Protein AF-A0A7S1CVL2-F1 (afdb_monomer)

pLDDT: mean 72.68, std 18.02, range [39.44, 95.69]

Mean predicted aligned error: 18.72 Å

Secondary structure (DSSP, 8-state):
-HHHHHHHHHHHHHHHTTS-----------------------------------PPPP--SS-BTTTB--HHHHHHHHHHH-GGGHHHHHHHHHHHHHHHHHHHHHHHTTSTT-TTSSEEEEE-TTSPEEEHHHH-

Foldseek 3Di:
DVVVVVVVVVVVVVVVVVPPDDDDDDDDDDDDDPDDDPDPPPPPPPPPPPVPPPQDQDDDPDADPPPGADPLRRQVRSCVRPVVCVVVSVVVVVVVVVVVVLVVLVVCCPPPPRPQADFPQDADPVRDGHGSSNVD

Structure (mmCIF, N/CA/C/O backbone):
data_AF-A0A7S1CVL2-F1
#
_entry.id   AF-A0A7S1CVL2-F1
#
loop_
_atom_site.group_PDB
_atom_site.id
_atom_site.type_symbol
_atom_site.label_atom_id
_atom_site.label_alt_id
_atom_site.label_comp_id
_atom_site.label_asym_id
_atom_site.label_entity_id
_atom_site.label_seq_id
_atom_site.pdbx_PDB_ins_code
_atom_site.Cartn_x
_atom_site.Cartn_y
_atom_site.Cartn_z
_atom_site.occupancy
_atom_site.B_iso_or_equiv
_atom_site.auth_seq_id
_atom_site.auth_comp_id
_atom_site.auth_asym_id
_atom_site.auth_atom_id
_atom_site.pdbx_PDB_model_num
ATOM 1 N N . GLN A 1 1 ? 53.185 3.744 -42.649 1.00 50.88 1 GLN A N 1
ATOM 2 C CA . GLN A 1 1 ? 54.234 4.137 -41.679 1.00 50.88 1 GLN A CA 1
ATOM 3 C C . GLN A 1 1 ? 53.637 4.689 -40.379 1.00 50.88 1 GLN A C 1
ATOM 5 O O . GLN A 1 1 ? 54.218 4.457 -39.331 1.00 50.88 1 GLN A O 1
ATOM 10 N N . GLU A 1 2 ? 52.435 5.277 -40.408 1.00 51.94 2 GLU A N 1
ATOM 11 C CA . GLU A 1 2 ? 51.749 5.855 -39.232 1.00 51.94 2 GLU A CA 1
ATOM 12 C C . GLU A 1 2 ? 51.263 4.847 -38.167 1.00 51.94 2 GLU A C 1
ATOM 14 O O . GLU A 1 2 ? 51.112 5.198 -37.002 1.00 51.94 2 GLU A O 1
ATOM 19 N N . SER A 1 3 ? 51.067 3.567 -38.511 1.00 52.69 3 SER A N 1
ATOM 20 C CA . SER A 1 3 ? 50.587 2.567 -37.539 1.00 52.69 3 SER A CA 1
ATOM 21 C C . SER A 1 3 ? 51.643 2.123 -36.515 1.00 52.69 3 SER A C 1
ATOM 23 O O . SER A 1 3 ? 51.266 1.628 -35.456 1.00 52.69 3 SER A O 1
ATOM 25 N N . LYS A 1 4 ? 52.947 2.272 -36.803 1.00 53.38 4 LYS A N 1
ATOM 26 C CA . LYS A 1 4 ? 54.020 1.902 -35.857 1.00 53.38 4 LYS A CA 1
ATOM 27 C C . LYS A 1 4 ? 54.280 3.006 -34.828 1.00 53.38 4 LYS A C 1
ATOM 29 O O . LYS A 1 4 ? 54.548 2.701 -33.674 1.00 53.38 4 LYS A O 1
ATOM 34 N N . GLU A 1 5 ? 54.116 4.269 -35.220 1.00 56.47 5 GLU A N 1
ATOM 35 C CA . GLU A 1 5 ? 54.317 5.428 -34.341 1.00 56.47 5 GLU A CA 1
ATOM 36 C C . GLU A 1 5 ? 53.235 5.524 -33.252 1.00 56.47 5 GLU A C 1
ATOM 38 O O . GLU A 1 5 ? 53.532 5.781 -32.086 1.00 56.47 5 GLU A O 1
ATOM 43 N N . GLN A 1 6 ? 51.982 5.194 -33.593 1.00 53.91 6 GLN A N 1
ATOM 44 C CA . GLN A 1 6 ? 50.893 5.104 -32.611 1.00 53.91 6 GLN A CA 1
ATOM 45 C C . GLN A 1 6 ? 51.062 3.951 -31.614 1.00 53.91 6 GLN A C 1
ATOM 47 O O . GLN A 1 6 ? 50.609 4.053 -30.472 1.00 53.91 6 GLN A O 1
ATOM 52 N N . GLN A 1 7 ? 51.698 2.851 -32.022 1.00 54.28 7 GLN A N 1
ATOM 53 C CA . GLN A 1 7 ? 51.943 1.712 -31.137 1.00 54.28 7 GLN A CA 1
ATOM 54 C C . GLN A 1 7 ? 53.081 2.013 -30.152 1.00 54.28 7 GLN A C 1
ATOM 56 O O . GLN A 1 7 ? 52.979 1.664 -28.975 1.00 54.28 7 GLN A O 1
ATOM 61 N N . ASP A 1 8 ? 54.103 2.746 -30.601 1.00 56.97 8 ASP A N 1
ATOM 62 C CA . ASP A 1 8 ? 55.230 3.172 -29.767 1.00 56.97 8 ASP A CA 1
ATOM 63 C C . ASP A 1 8 ? 54.816 4.247 -28.744 1.00 56.97 8 ASP A C 1
ATOM 65 O O . ASP A 1 8 ? 55.226 4.203 -27.582 1.00 56.97 8 ASP A O 1
ATOM 69 N N . LEU A 1 9 ? 53.900 5.150 -29.123 1.00 56.75 9 LEU A N 1
ATOM 70 C CA . LEU A 1 9 ? 53.324 6.138 -28.205 1.00 56.75 9 LEU A CA 1
ATOM 71 C C . LEU A 1 9 ? 52.455 5.480 -27.119 1.00 56.75 9 LEU A C 1
ATOM 73 O O . LEU A 1 9 ? 52.564 5.836 -25.946 1.00 56.75 9 LEU A O 1
ATOM 77 N N . LYS A 1 10 ? 51.648 4.469 -27.471 1.00 52.53 10 LYS A N 1
ATOM 78 C CA . LYS A 1 10 ? 50.856 3.698 -26.491 1.00 52.53 10 LYS A CA 1
ATOM 79 C C . LYS A 1 10 ? 51.742 2.890 -25.537 1.00 52.53 10 LYS A C 1
ATOM 81 O O . LYS A 1 10 ? 51.452 2.835 -24.344 1.00 52.53 10 LYS A O 1
ATOM 86 N N . MET A 1 11 ? 52.840 2.318 -26.036 1.00 55.22 11 MET A N 1
ATOM 87 C CA . MET A 1 11 ? 53.798 1.557 -25.224 1.00 55.22 11 MET A CA 1
ATOM 88 C C . MET A 1 11 ? 54.596 2.456 -24.266 1.00 55.22 11 MET A C 1
ATOM 90 O O . MET A 1 11 ? 54.840 2.075 -23.122 1.00 55.22 11 MET A O 1
ATOM 94 N N . ARG A 1 12 ? 54.935 3.681 -24.688 1.00 54.94 12 ARG A N 1
ATOM 95 C CA . ARG A 1 12 ? 55.610 4.680 -23.842 1.00 54.94 12 ARG A 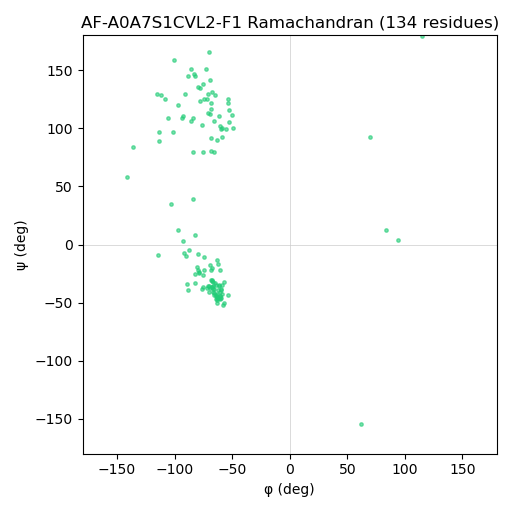CA 1
ATOM 96 C C . ARG A 1 12 ? 54.696 5.277 -22.771 1.00 54.94 12 ARG A C 1
ATOM 98 O O . ARG A 1 12 ? 55.142 5.459 -21.644 1.00 54.94 12 ARG A O 1
ATOM 105 N N . VAL A 1 13 ? 53.418 5.514 -23.079 1.00 56.31 13 VAL A N 1
ATOM 106 C CA . VAL A 1 13 ? 52.431 5.985 -22.086 1.00 56.31 13 VAL A CA 1
ATOM 107 C C . VAL A 1 13 ? 52.140 4.907 -21.033 1.00 56.31 13 VAL A C 1
ATOM 109 O O . VAL A 1 13 ? 52.035 5.229 -19.852 1.00 56.31 13 VAL A O 1
ATOM 112 N N . ALA A 1 14 ? 52.100 3.627 -21.420 1.00 53.12 14 ALA A N 1
ATOM 113 C CA . ALA A 1 14 ? 51.919 2.518 -20.478 1.00 53.12 14 ALA A CA 1
ATOM 114 C C . ALA A 1 14 ? 53.114 2.334 -19.519 1.00 53.12 14 ALA A C 1
ATOM 116 O O . ALA A 1 14 ? 52.923 1.970 -18.361 1.00 53.12 14 ALA A O 1
ATOM 117 N N . LEU A 1 15 ? 54.338 2.630 -19.972 1.00 48.56 15 LEU A N 1
ATOM 118 C CA . LEU A 1 15 ? 55.553 2.511 -19.156 1.00 48.56 15 LEU A CA 1
ATOM 119 C C . LEU A 1 15 ? 55.717 3.639 -18.125 1.00 48.56 15 LEU A C 1
ATOM 121 O O . LEU A 1 15 ? 56.328 3.422 -17.081 1.00 48.56 15 LEU A O 1
ATOM 125 N N . VAL A 1 16 ? 55.147 4.822 -18.372 1.00 48.75 16 VAL A N 1
ATOM 126 C CA . VAL A 1 16 ? 55.249 5.971 -17.450 1.00 48.75 16 VAL A CA 1
ATOM 127 C C . VAL A 1 16 ? 54.282 5.855 -16.260 1.00 48.75 16 VAL A C 1
ATOM 129 O O . VAL A 1 16 ? 54.577 6.372 -15.186 1.00 48.75 16 VAL A O 1
ATOM 132 N N . PHE A 1 17 ? 53.181 5.106 -16.381 1.00 42.34 17 PHE A N 1
ATOM 133 C CA . PHE A 1 17 ? 52.203 4.950 -15.290 1.00 42.34 17 PHE A CA 1
ATOM 134 C C . PHE A 1 17 ? 52.594 3.940 -14.194 1.00 42.34 17 PHE A C 1
ATOM 136 O O . PHE A 1 17 ? 51.930 3.887 -13.162 1.00 42.34 17 PHE A O 1
ATOM 143 N N . ILE A 1 18 ? 53.671 3.165 -14.365 1.00 50.66 18 ILE A N 1
ATOM 144 C CA . ILE A 1 18 ? 54.082 2.125 -13.397 1.00 50.66 18 ILE A CA 1
ATOM 145 C C . ILE A 1 18 ? 55.090 2.649 -12.349 1.00 50.66 18 ILE A C 1
ATOM 147 O O . ILE A 1 18 ? 55.367 1.980 -11.357 1.00 50.66 18 ILE A O 1
ATOM 151 N N . ALA A 1 19 ? 55.605 3.874 -12.487 1.00 46.16 19 ALA A N 1
ATOM 152 C CA . ALA A 1 19 ? 56.722 4.361 -11.671 1.00 46.16 19 ALA A CA 1
ATOM 153 C C . ALA A 1 19 ? 56.344 5.328 -10.528 1.00 46.16 19 ALA A C 1
ATOM 155 O O . ALA A 1 19 ? 57.130 6.216 -10.208 1.00 46.16 19 ALA A O 1
ATOM 156 N N . LEU A 1 20 ? 55.184 5.165 -9.877 1.00 47.78 20 LEU A N 1
ATOM 157 C CA . LEU A 1 20 ? 54.872 5.917 -8.650 1.00 47.78 20 LEU A CA 1
ATOM 158 C C . LEU A 1 20 ? 54.135 5.073 -7.593 1.00 47.78 20 LEU A C 1
ATOM 160 O O . LEU A 1 20 ? 53.051 5.418 -7.135 1.00 47.78 20 LEU A O 1
ATOM 164 N N . VAL A 1 21 ? 54.750 3.965 -7.173 1.00 49.59 21 VAL A N 1
ATOM 165 C CA . VAL A 1 21 ? 54.404 3.286 -5.912 1.00 49.59 21 VAL A CA 1
ATOM 166 C C . VAL A 1 21 ? 55.600 3.424 -4.975 1.00 49.59 21 VAL A C 1
ATOM 168 O O . VAL A 1 21 ? 56.537 2.630 -4.994 1.00 49.59 21 VAL A O 1
ATOM 171 N N . GLY A 1 22 ? 55.599 4.516 -4.214 1.00 39.44 22 GLY A N 1
ATOM 172 C CA . GLY A 1 22 ? 56.566 4.767 -3.156 1.00 39.44 22 GLY A CA 1
ATOM 173 C C . GLY A 1 22 ? 56.231 3.974 -1.893 1.00 39.44 22 GLY A C 1
ATOM 174 O O . GLY A 1 22 ? 55.095 3.983 -1.431 1.00 39.44 22 GLY A O 1
ATOM 175 N N . SER A 1 23 ? 57.273 3.365 -1.328 1.00 47.75 23 SER A N 1
ATOM 176 C CA . SER A 1 23 ? 57.433 2.987 0.082 1.00 47.75 23 SER A CA 1
ATOM 177 C C . SER A 1 23 ? 56.560 1.852 0.630 1.00 47.75 23 SER A C 1
ATOM 179 O O . SER A 1 23 ? 55.499 2.046 1.215 1.00 47.75 23 SER A O 1
ATOM 181 N N . THR A 1 24 ? 57.121 0.646 0.566 1.00 47.38 24 THR A N 1
ATOM 182 C CA . THR A 1 24 ? 56.770 -0.496 1.412 1.00 47.38 24 THR A CA 1
ATOM 183 C C . THR A 1 24 ? 57.206 -0.248 2.862 1.00 47.38 24 THR A C 1
ATOM 185 O O . THR A 1 24 ? 58.401 -0.267 3.162 1.00 47.38 24 THR A O 1
ATOM 188 N N . SER A 1 25 ? 56.264 -0.087 3.787 1.00 52.31 25 SER A N 1
ATOM 189 C CA . SER A 1 25 ? 56.489 -0.376 5.207 1.00 52.31 25 SER A CA 1
ATOM 190 C C . SER A 1 25 ? 56.030 -1.809 5.480 1.00 52.31 25 SER A C 1
ATOM 192 O O . SER A 1 25 ? 54.847 -2.133 5.436 1.00 52.31 25 SER A O 1
ATOM 194 N N . ALA A 1 26 ? 56.997 -2.693 5.721 1.00 47.28 26 ALA A N 1
ATOM 195 C CA . ALA A 1 26 ? 56.751 -4.059 6.152 1.00 47.28 26 ALA A CA 1
ATOM 196 C C . ALA A 1 26 ? 56.130 -4.043 7.558 1.00 47.28 26 ALA A C 1
ATOM 198 O O . ALA A 1 26 ? 56.814 -3.771 8.544 1.00 47.28 26 ALA A O 1
ATOM 199 N N . PHE A 1 27 ? 54.832 -4.328 7.657 1.00 39.44 27 PHE A N 1
ATOM 200 C CA . PHE A 1 27 ? 54.187 -4.606 8.936 1.00 39.44 27 PHE A CA 1
ATOM 201 C C . PHE A 1 27 ? 54.413 -6.085 9.266 1.00 39.44 27 PHE A C 1
ATOM 203 O O . PHE A 1 27 ? 53.891 -6.983 8.609 1.00 39.44 27 PHE A O 1
ATOM 210 N N . THR A 1 28 ? 55.256 -6.339 10.260 1.00 45.44 28 THR A N 1
ATOM 211 C CA . THR A 1 28 ? 55.469 -7.666 10.840 1.00 45.44 28 THR A CA 1
ATOM 212 C C . THR A 1 28 ? 54.205 -8.094 11.593 1.00 45.44 28 THR A C 1
ATOM 214 O O . THR A 1 28 ? 53.784 -7.448 12.553 1.00 45.44 28 THR A O 1
ATOM 217 N N . VAL A 1 29 ? 53.568 -9.176 11.138 1.00 46.66 29 VAL A N 1
ATOM 218 C CA . VAL A 1 29 ? 52.509 -9.869 11.881 1.00 46.66 29 VAL A CA 1
ATOM 219 C C . VAL A 1 29 ? 53.181 -10.684 12.985 1.00 46.66 29 VAL A C 1
ATOM 221 O O . VAL A 1 29 ? 53.769 -11.739 12.751 1.00 46.66 29 VAL A O 1
ATOM 224 N N . SER A 1 30 ? 53.113 -10.168 14.210 1.00 47.12 30 SER A N 1
ATOM 225 C CA . SER A 1 30 ? 53.359 -10.970 15.404 1.00 47.12 30 SER A CA 1
ATOM 226 C C . SER A 1 30 ? 52.173 -11.913 15.594 1.00 47.12 30 SER A C 1
ATOM 228 O O . SER A 1 30 ? 51.020 -11.489 15.606 1.00 47.12 30 SER A O 1
ATOM 230 N N . LYS A 1 31 ? 52.461 -13.208 15.690 1.00 49.62 31 LYS A N 1
ATOM 231 C CA . LYS A 1 31 ? 51.496 -14.294 15.868 1.00 49.62 31 LYS A CA 1
ATOM 232 C C . LYS A 1 31 ? 50.922 -14.216 17.291 1.00 49.62 31 LYS A C 1
ATOM 234 O O . LYS A 1 31 ? 51.683 -14.472 18.225 1.00 49.62 31 LYS A O 1
ATOM 239 N N . PRO A 1 32 ? 49.630 -13.908 17.519 1.00 44.62 32 PRO A N 1
ATOM 240 C CA . PRO A 1 32 ? 49.071 -14.096 18.845 1.00 44.62 32 PRO A CA 1
ATOM 241 C C . PRO A 1 32 ? 48.863 -15.597 19.057 1.00 44.62 32 PRO A C 1
ATOM 243 O O . PRO A 1 32 ? 48.231 -16.283 18.250 1.00 44.62 32 PRO A O 1
ATOM 246 N N . ALA A 1 33 ? 49.429 -16.123 20.140 1.00 48.97 33 ALA A N 1
ATOM 247 C CA . ALA A 1 33 ? 49.071 -17.435 20.647 1.00 48.97 33 ALA A CA 1
ATOM 248 C C . ALA A 1 33 ? 47.580 -17.404 21.017 1.00 48.97 33 ALA A C 1
ATOM 250 O O . ALA A 1 33 ? 47.174 -16.714 21.949 1.00 48.97 33 ALA A O 1
ATOM 251 N N . PHE A 1 34 ? 46.761 -18.119 20.247 1.00 47.50 34 PHE A N 1
ATOM 252 C CA . PHE A 1 34 ? 45.356 -18.355 20.551 1.00 47.50 34 PHE A CA 1
ATOM 253 C C . PHE A 1 34 ? 45.280 -19.260 21.785 1.00 47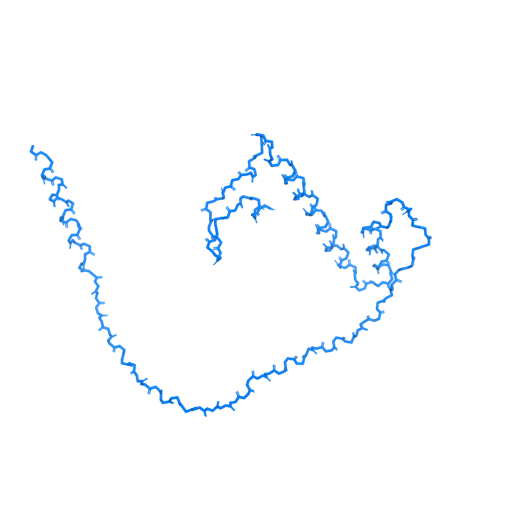.50 34 PHE A C 1
ATOM 255 O O . PHE A 1 34 ? 45.348 -20.485 21.692 1.00 47.50 34 PHE A O 1
ATOM 262 N N . GLN A 1 35 ? 45.207 -18.639 22.958 1.00 49.75 35 GLN A N 1
ATOM 263 C CA . GLN A 1 35 ? 44.882 -19.312 24.202 1.00 49.75 35 GLN A CA 1
ATOM 264 C C . GLN A 1 35 ? 43.357 -19.336 24.299 1.00 49.75 35 GLN A C 1
ATOM 266 O O . GLN A 1 35 ? 42.718 -18.303 24.488 1.00 49.75 35 GLN A O 1
ATOM 271 N N . GLY A 1 36 ? 42.775 -20.516 24.075 1.00 51.38 36 GLY A N 1
ATOM 272 C CA . GLY A 1 36 ? 41.336 -20.733 24.146 1.00 51.38 36 GLY A CA 1
ATOM 273 C C . GLY A 1 36 ? 40.803 -20.374 25.529 1.00 51.38 36 GLY A C 1
ATOM 274 O O . GLY A 1 36 ? 40.917 -21.159 26.465 1.00 51.38 36 GLY A O 1
ATOM 275 N N . SER A 1 37 ? 40.213 -19.187 25.643 1.00 47.69 37 SER A N 1
ATOM 276 C CA . SER A 1 37 ? 39.344 -18.808 26.749 1.00 47.69 37 SER A CA 1
ATOM 277 C C . SER A 1 37 ? 37.913 -18.921 26.246 1.00 47.69 37 SER A C 1
ATOM 279 O O . SER A 1 37 ? 37.398 -18.035 25.561 1.00 47.69 37 SER A O 1
ATOM 281 N N . SER A 1 38 ? 37.286 -20.059 26.535 1.00 57.03 38 SER A N 1
ATOM 282 C CA . SER A 1 38 ? 35.853 -20.275 26.371 1.00 57.03 38 SER A CA 1
ATOM 283 C C . SER A 1 38 ? 35.104 -19.365 27.345 1.00 57.03 38 SER A C 1
ATOM 285 O O . SER A 1 38 ? 34.687 -19.785 28.422 1.00 57.03 38 SER A O 1
ATOM 287 N N . SER A 1 39 ? 34.972 -18.094 26.984 1.00 54.78 39 SER A N 1
ATOM 288 C CA . SER A 1 39 ? 34.024 -17.185 27.610 1.00 54.78 39 SER A CA 1
ATOM 289 C C . SER A 1 39 ? 32.753 -17.240 26.775 1.00 54.78 39 SER A C 1
ATOM 291 O O . SER A 1 39 ? 32.719 -16.866 25.605 1.00 54.78 39 SER A O 1
ATOM 293 N N . SER A 1 40 ? 31.716 -17.817 27.368 1.00 55.12 40 SER A N 1
AT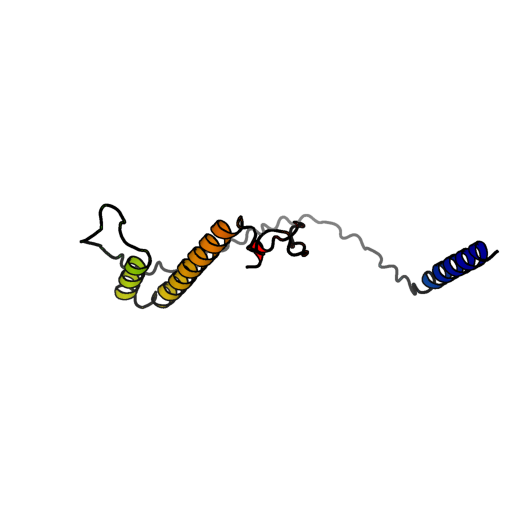OM 294 C CA . SER A 1 40 ? 30.362 -17.860 26.838 1.00 55.12 40 SER A CA 1
ATOM 295 C C . SER A 1 40 ? 29.845 -16.433 26.626 1.00 55.12 40 SER A C 1
ATOM 297 O O . SER A 1 40 ? 29.278 -15.831 27.533 1.00 55.12 40 SER A O 1
ATOM 299 N N . LEU A 1 41 ? 30.032 -15.890 25.423 1.00 47.38 41 LEU A N 1
ATOM 300 C CA . LEU A 1 41 ? 29.445 -14.623 24.977 1.00 47.38 41 LEU A CA 1
ATOM 301 C C . LEU A 1 41 ? 28.013 -14.820 24.452 1.00 47.38 41 LEU A C 1
ATOM 303 O O . LEU A 1 41 ? 27.608 -14.194 23.478 1.00 47.38 41 LEU A O 1
ATOM 307 N N . PHE A 1 42 ? 27.222 -15.675 25.101 1.00 55.50 42 PHE A N 1
ATOM 308 C CA . PHE A 1 42 ? 25.772 -15.558 24.999 1.00 55.50 42 PHE A CA 1
ATOM 309 C C . PHE A 1 42 ? 25.349 -14.525 26.035 1.00 55.50 42 PHE A C 1
ATOM 311 O O . PHE A 1 42 ? 24.933 -14.852 27.143 1.00 55.50 42 PHE A O 1
ATOM 318 N N . ALA A 1 43 ? 25.528 -13.253 25.676 1.00 44.12 43 ALA A N 1
ATOM 319 C CA . ALA A 1 43 ? 24.779 -12.184 26.300 1.00 44.12 43 ALA A CA 1
ATOM 320 C C . ALA A 1 43 ? 23.307 -12.477 26.006 1.00 44.12 43 ALA A C 1
ATOM 322 O O . ALA A 1 43 ? 22.837 -12.289 24.883 1.00 44.12 43 ALA A O 1
ATOM 323 N N . THR A 1 44 ? 22.600 -13.006 27.001 1.00 54.19 44 THR A N 1
ATOM 324 C CA . THR A 1 44 ? 21.146 -12.979 27.032 1.00 54.19 44 THR A CA 1
ATOM 325 C C . THR A 1 44 ? 20.764 -11.512 26.896 1.00 54.19 44 THR A C 1
ATOM 327 O O . THR A 1 44 ? 20.864 -10.745 27.852 1.00 54.19 44 THR A O 1
ATOM 330 N N . LEU A 1 45 ? 20.395 -11.090 25.686 1.00 49.88 45 LEU A N 1
ATOM 331 C CA . LEU A 1 45 ? 19.555 -9.919 25.520 1.00 49.88 45 LEU A CA 1
ATOM 332 C C . LEU A 1 45 ? 18.250 -10.301 26.209 1.00 49.88 45 LEU A C 1
ATOM 334 O O . LEU A 1 45 ? 17.384 -10.942 25.616 1.00 49.88 45 LEU A O 1
ATOM 338 N N . GLU A 1 46 ? 18.175 -9.997 27.504 1.00 54.28 46 GLU A N 1
ATOM 339 C CA . GLU A 1 46 ? 16.923 -9.819 28.216 1.00 54.28 46 GLU A CA 1
ATOM 340 C C . GLU A 1 46 ? 16.122 -8.868 27.330 1.00 54.28 46 GLU A C 1
ATOM 342 O O . GLU A 1 46 ? 16.414 -7.671 27.247 1.00 54.28 46 GLU A O 1
ATOM 347 N N . ALA A 1 47 ? 15.194 -9.429 26.553 1.00 57.69 47 ALA A N 1
ATOM 348 C CA . ALA A 1 47 ? 14.247 -8.623 25.817 1.00 57.69 47 ALA A CA 1
ATOM 349 C C . ALA A 1 47 ? 13.610 -7.710 26.866 1.00 57.69 47 ALA A C 1
ATOM 351 O O . ALA A 1 47 ? 13.142 -8.238 27.881 1.00 57.69 47 ALA A O 1
ATOM 352 N N . PRO A 1 48 ? 13.620 -6.374 26.692 1.00 52.22 48 PRO A N 1
ATOM 353 C CA . PRO A 1 48 ? 12.906 -5.515 27.613 1.00 52.22 48 PRO A CA 1
ATOM 354 C C . PRO A 1 48 ? 11.487 -6.063 27.660 1.00 52.22 48 PRO A C 1
ATOM 356 O O . PRO A 1 48 ? 10.807 -6.127 26.631 1.00 52.22 48 PRO A O 1
ATOM 359 N N . SER A 1 49 ? 11.074 -6.545 28.834 1.00 54.38 49 SER A N 1
ATOM 360 C CA . SER A 1 49 ? 9.693 -6.919 29.077 1.00 54.38 49 SER A CA 1
ATOM 361 C C . SER A 1 49 ? 8.914 -5.614 29.057 1.00 54.38 49 SER A C 1
ATOM 363 O O . SER A 1 49 ? 8.654 -4.981 30.076 1.00 54.38 49 SER A O 1
ATOM 365 N N . MET A 1 50 ? 8.619 -5.156 27.840 1.00 55.44 50 MET A N 1
ATOM 366 C CA . MET A 1 50 ? 7.658 -4.111 27.572 1.00 55.44 50 MET A CA 1
ATOM 367 C C . MET A 1 50 ? 6.410 -4.588 28.290 1.00 55.44 50 MET A C 1
ATOM 369 O O . MET A 1 50 ? 5.802 -5.583 27.881 1.00 55.44 50 MET A O 1
ATOM 373 N N . SER A 1 51 ? 6.104 -3.964 29.428 1.00 58.66 51 SER A N 1
ATOM 374 C CA . SER A 1 51 ? 4.880 -4.231 30.160 1.00 58.66 51 SER A CA 1
ATOM 375 C C . SER A 1 51 ? 3.777 -4.122 29.123 1.00 58.66 51 SER A C 1
ATOM 377 O O . SER A 1 51 ? 3.611 -3.077 28.496 1.00 58.66 51 SER A O 1
ATOM 379 N N . ARG A 1 52 ? 3.146 -5.258 28.803 1.00 63.88 52 ARG A N 1
ATOM 380 C CA . ARG A 1 52 ? 2.220 -5.351 27.678 1.00 63.88 52 ARG A CA 1
ATOM 381 C C . ARG A 1 52 ? 1.107 -4.356 27.954 1.00 63.88 52 ARG A C 1
ATOM 383 O O . ARG A 1 52 ? 0.226 -4.640 28.766 1.00 63.88 52 ARG A O 1
ATOM 390 N N . ALA A 1 53 ? 1.190 -3.186 27.321 1.00 65.56 53 ALA A N 1
ATOM 391 C CA . ALA A 1 53 ? 0.172 -2.165 27.423 1.00 65.56 53 ALA A CA 1
ATOM 392 C C . ALA A 1 53 ? -1.133 -2.855 27.045 1.00 65.56 53 ALA A C 1
ATOM 394 O O . ALA A 1 53 ? -1.224 -3.516 26.005 1.00 65.56 53 ALA A O 1
ATOM 395 N N . LYS A 1 54 ? -2.098 -2.834 27.965 1.00 71.00 54 LYS A N 1
ATOM 396 C CA . LYS A 1 54 ? -3.361 -3.538 27.790 1.00 71.00 54 LYS A CA 1
ATOM 397 C C . LYS A 1 54 ? -4.201 -2.739 26.803 1.00 71.00 54 LYS A C 1
ATOM 399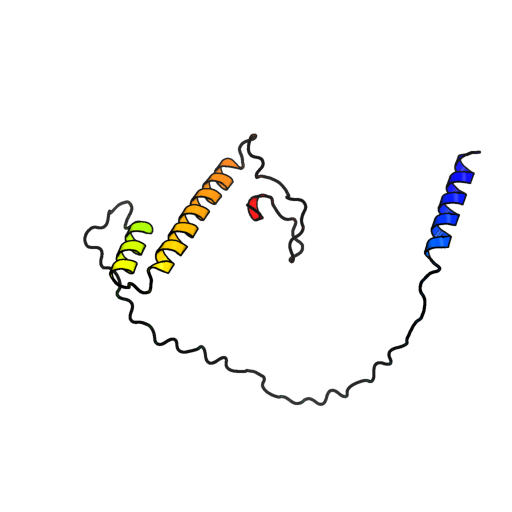 O O . LYS A 1 54 ? -5.067 -1.971 27.205 1.00 71.00 54 LYS A O 1
ATOM 404 N N . THR A 1 55 ? -3.892 -2.896 25.523 1.00 75.31 55 THR A N 1
ATOM 405 C CA . THR A 1 55 ? -4.622 -2.260 24.437 1.00 75.31 55 THR A CA 1
ATOM 406 C C . THR A 1 55 ? -6.016 -2.863 24.359 1.00 75.31 55 THR A C 1
ATOM 408 O O . THR A 1 55 ? -6.212 -4.082 24.426 1.00 75.31 55 THR A O 1
ATOM 411 N N . LYS A 1 56 ? -7.013 -1.989 24.285 1.00 82.94 56 LYS A N 1
ATOM 412 C CA . LYS A 1 56 ? -8.413 -2.372 24.131 1.00 82.94 56 LYS A CA 1
ATOM 413 C C . LYS A 1 56 ? -8.643 -2.733 22.669 1.00 82.94 56 LYS A C 1
ATOM 415 O O . LYS A 1 56 ? -8.371 -1.921 21.786 1.00 82.94 56 LYS A O 1
ATOM 420 N N . ALA A 1 57 ? -9.118 -3.948 22.422 1.00 82.88 57 ALA A N 1
ATOM 421 C CA . ALA A 1 57 ? -9.477 -4.383 21.081 1.00 82.88 57 ALA A CA 1
ATOM 422 C C . ALA A 1 57 ? -10.863 -3.828 20.701 1.00 82.88 57 ALA A C 1
ATOM 424 O O . ALA A 1 57 ? -11.770 -3.883 21.537 1.00 82.88 57 ALA A O 1
ATOM 425 N N . PRO A 1 58 ? -11.041 -3.305 19.476 1.00 82.94 58 PRO A N 1
ATOM 426 C CA . PRO A 1 58 ? -12.351 -2.908 18.979 1.00 82.94 58 PRO A CA 1
ATOM 427 C C . PRO A 1 58 ? -13.237 -4.128 18.721 1.00 82.94 58 PRO A C 1
ATOM 429 O O . PRO A 1 58 ? -12.767 -5.167 18.254 1.00 82.94 58 PRO A O 1
ATOM 432 N N . VAL A 1 59 ? -14.521 -3.985 19.043 1.00 83.50 59 VAL A N 1
ATOM 433 C CA . VAL A 1 59 ? -15.577 -4.951 18.728 1.00 83.50 59 VAL A CA 1
ATOM 434 C C . VAL A 1 59 ? -16.429 -4.327 17.634 1.00 83.50 59 VAL A C 1
ATOM 436 O O . VAL A 1 59 ? -16.901 -3.205 17.790 1.00 83.50 59 VAL A O 1
ATOM 439 N N . PHE A 1 60 ? -16.594 -5.046 16.528 1.00 83.62 60 PHE A N 1
ATOM 440 C CA . PHE A 1 60 ? -17.351 -4.578 15.375 1.00 83.62 60 PHE A CA 1
ATOM 441 C C . PHE A 1 60 ? -18.693 -5.310 15.339 1.00 83.62 60 PHE A C 1
ATOM 443 O O . PHE A 1 60 ? -18.722 -6.501 15.034 1.00 83.62 60 PHE A O 1
ATOM 450 N N . ASP A 1 61 ? -19.782 -4.603 15.641 1.00 78.88 61 ASP A N 1
ATOM 451 C CA . ASP A 1 61 ? -21.133 -5.188 15.635 1.00 78.88 61 ASP A CA 1
ATOM 452 C C . ASP A 1 61 ? -21.666 -5.372 14.204 1.00 78.88 61 ASP A C 1
ATOM 454 O O . ASP A 1 61 ? -22.274 -6.386 13.881 1.00 78.88 61 ASP A O 1
ATOM 458 N N . GLU A 1 62 ? -21.367 -4.415 13.319 1.00 77.75 62 GLU A N 1
ATOM 459 C CA . GLU A 1 62 ? -21.831 -4.397 11.928 1.00 77.75 62 GLU A CA 1
ATOM 460 C C . GLU A 1 62 ? -20.653 -4.576 10.967 1.00 77.75 62 GLU A C 1
ATOM 462 O O . GLU A 1 62 ? -19.930 -3.618 10.635 1.00 77.75 62 GLU A O 1
ATOM 467 N N . VAL A 1 63 ? -20.460 -5.821 10.527 1.00 82.19 63 VAL A N 1
ATOM 468 C CA . VAL A 1 63 ? -19.424 -6.234 9.576 1.00 82.19 63 VAL A CA 1
ATOM 469 C C . VAL A 1 63 ? -20.084 -6.648 8.265 1.00 82.19 63 VAL A C 1
ATOM 471 O O . VAL A 1 63 ? -20.997 -7.465 8.245 1.00 82.19 63 VAL A O 1
ATOM 474 N N . CYS A 1 64 ? -19.608 -6.097 7.149 1.00 82.31 64 CYS A N 1
ATOM 475 C CA . CYS A 1 64 ? -20.064 -6.512 5.825 1.00 82.31 64 CYS A CA 1
ATOM 476 C C . CYS A 1 64 ? -19.671 -7.975 5.558 1.00 82.31 64 CYS A C 1
ATOM 478 O O . CYS A 1 64 ? -18.490 -8.308 5.656 1.00 82.31 64 CYS A O 1
ATOM 480 N N . GLU A 1 65 ? -20.619 -8.821 5.145 1.00 80.25 65 GLU A N 1
ATOM 481 C CA . GLU A 1 65 ? -20.368 -10.241 4.836 1.00 80.25 65 GLU A CA 1
ATOM 482 C C . GLU A 1 65 ? -19.371 -10.432 3.679 1.00 80.25 65 GLU A C 1
ATOM 484 O O . GLU A 1 65 ? -18.546 -11.342 3.708 1.00 80.25 65 GLU A O 1
ATOM 489 N N . THR A 1 66 ? -19.405 -9.550 2.675 1.00 82.25 66 THR A N 1
ATOM 490 C CA . THR A 1 66 ? -18.582 -9.676 1.460 1.00 82.25 66 THR A CA 1
ATOM 491 C C . THR A 1 66 ? -17.202 -9.029 1.596 1.00 82.25 66 THR A C 1
ATOM 493 O O . THR A 1 66 ? -16.223 -9.547 1.064 1.00 82.25 66 THR A O 1
ATOM 496 N N . THR A 1 67 ? -17.105 -7.871 2.258 1.00 78.31 67 THR A N 1
ATOM 497 C CA . THR A 1 67 ? -15.866 -7.063 2.296 1.00 78.31 67 THR A CA 1
ATOM 498 C C . THR A 1 67 ? -15.238 -6.949 3.681 1.00 78.31 67 THR A C 1
ATOM 500 O O . THR A 1 67 ? -14.133 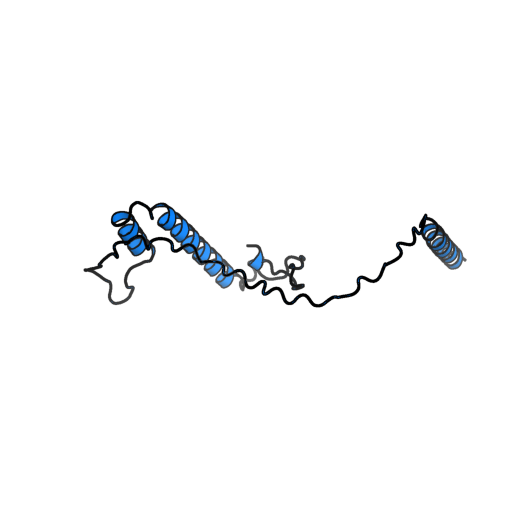-6.424 3.796 1.00 78.31 67 THR A O 1
ATOM 503 N N . GLY A 1 68 ? -15.920 -7.402 4.734 1.00 89.00 68 GLY A N 1
ATOM 504 C CA . GLY A 1 68 ? -15.445 -7.283 6.108 1.00 89.00 68 GLY A CA 1
ATOM 505 C C . GLY A 1 68 ? -15.274 -5.833 6.581 1.00 89.00 68 GLY A C 1
ATOM 506 O O . GLY A 1 68 ? -15.927 -4.906 6.089 1.00 89.00 68 GLY A O 1
ATOM 507 N N . VAL A 1 69 ? -14.379 -5.645 7.554 1.00 90.19 69 VAL A N 1
ATOM 508 C CA . VAL A 1 69 ? -13.954 -4.334 8.070 1.00 90.19 69 VAL A CA 1
ATOM 509 C C . VAL A 1 69 ? -12.738 -3.851 7.280 1.00 90.19 69 VAL A C 1
ATOM 511 O O . VAL A 1 69 ? -11.753 -4.574 7.141 1.00 90.19 69 VAL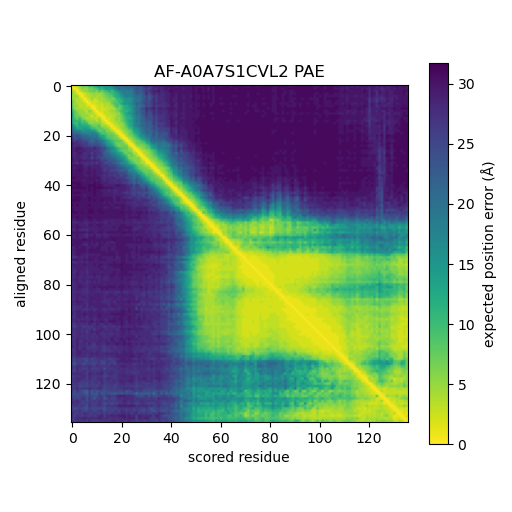 A O 1
ATOM 514 N N . THR A 1 70 ? -12.777 -2.617 6.773 1.00 92.25 70 THR A N 1
ATOM 515 C CA . THR A 1 70 ? -11.631 -2.027 6.065 1.00 92.25 70 THR A CA 1
ATOM 516 C C . THR A 1 70 ? -10.507 -1.665 7.032 1.00 92.25 70 THR A C 1
ATOM 518 O O . THR A 1 70 ? -10.760 -1.293 8.179 1.00 92.25 70 THR A O 1
ATOM 521 N N . LEU A 1 71 ? -9.258 -1.693 6.552 1.00 91.19 71 LEU A N 1
ATOM 522 C CA . LEU A 1 71 ? -8.093 -1.306 7.356 1.00 91.19 71 LEU A CA 1
ATOM 523 C C . LEU A 1 71 ? -8.264 0.092 7.970 1.00 91.19 71 LEU A C 1
ATOM 525 O O . LEU A 1 71 ? -8.008 0.282 9.153 1.00 91.19 71 LEU A O 1
ATOM 529 N N . THR A 1 72 ? -8.763 1.061 7.198 1.00 91.62 72 THR A N 1
ATOM 530 C CA . THR A 1 72 ? -9.016 2.421 7.693 1.00 91.62 72 THR A CA 1
ATOM 531 C C . THR A 1 72 ? -10.034 2.439 8.833 1.00 91.62 72 THR A C 1
ATOM 533 O O . THR A 1 72 ? -9.791 3.097 9.841 1.00 91.62 72 THR A O 1
ATOM 536 N N . ARG A 1 73 ? -11.148 1.698 8.714 1.00 90.44 73 ARG A N 1
ATOM 537 C CA . ARG A 1 73 ? -12.159 1.617 9.781 1.00 90.44 73 ARG A CA 1
ATOM 538 C C . ARG A 1 73 ? -11.587 0.959 11.034 1.00 90.44 73 ARG A C 1
ATOM 540 O O . ARG A 1 73 ? -11.750 1.497 12.123 1.00 90.44 73 ARG A O 1
ATOM 547 N N . PHE A 1 74 ? -10.852 -0.138 10.865 1.00 92.00 74 PHE A N 1
ATOM 548 C CA . PHE A 1 74 ? -10.183 -0.820 11.969 1.00 92.00 74 PHE A CA 1
ATOM 549 C C . PHE A 1 74 ? -9.227 0.116 12.723 1.00 92.00 74 PHE A C 1
ATOM 551 O O . PHE A 1 74 ? -9.321 0.240 13.941 1.00 92.00 74 PHE A O 1
ATOM 558 N N . MET A 1 75 ? -8.345 0.824 12.011 1.00 91.69 75 MET A N 1
ATOM 559 C CA . MET A 1 75 ? -7.348 1.693 12.646 1.00 91.69 75 MET A CA 1
ATOM 560 C C . MET A 1 75 ? -7.981 2.895 13.362 1.00 91.69 75 MET A C 1
ATOM 562 O O . MET A 1 75 ? -7.524 3.267 14.441 1.00 91.69 75 MET A O 1
ATOM 566 N N . VAL A 1 76 ? -9.064 3.466 12.818 1.00 90.62 76 VAL A N 1
ATOM 567 C CA . VAL A 1 76 ? -9.807 4.552 13.483 1.00 90.62 76 VAL A CA 1
ATOM 568 C C . VAL A 1 76 ? -10.423 4.073 14.798 1.00 90.62 76 VAL A C 1
ATOM 570 O O . VAL A 1 76 ? -10.269 4.746 15.817 1.00 90.62 76 VAL A O 1
ATOM 573 N N . GLU A 1 77 ? -11.059 2.902 14.815 1.00 90.94 77 GLU A N 1
ATOM 574 C CA . GLU A 1 77 ? -11.654 2.354 16.040 1.00 90.94 77 GLU A CA 1
ATOM 575 C C . GLU A 1 77 ? -10.581 1.986 17.084 1.00 90.94 77 GLU A C 1
ATOM 577 O O . GLU A 1 77 ? -10.742 2.282 18.272 1.00 90.94 77 GLU A O 1
ATOM 582 N N . VAL A 1 78 ? -9.429 1.450 16.655 1.00 90.81 78 VAL A N 1
ATOM 583 C CA . VAL A 1 78 ? -8.274 1.215 17.543 1.00 90.81 78 VAL A CA 1
ATOM 584 C C . VAL A 1 78 ? -7.767 2.521 18.162 1.00 90.81 78 VAL A C 1
ATOM 586 O O . VAL A 1 78 ? -7.521 2.551 19.369 1.00 90.81 78 VAL A O 1
ATOM 589 N N . ALA A 1 79 ? -7.636 3.593 17.375 1.00 90.44 79 ALA A N 1
ATOM 590 C CA . ALA A 1 79 ? -7.167 4.894 17.860 1.00 90.44 79 ALA A CA 1
ATOM 591 C C . ALA A 1 79 ? -8.168 5.580 18.802 1.00 90.44 79 ALA A C 1
ATOM 593 O O . ALA A 1 79 ? -7.758 6.310 19.704 1.00 90.44 79 ALA A O 1
ATOM 594 N N . MET A 1 80 ? -9.472 5.339 18.626 1.00 88.31 80 MET A N 1
ATOM 595 C CA . MET A 1 80 ? -10.500 5.824 19.556 1.00 88.31 80 MET A CA 1
ATOM 596 C C . MET A 1 80 ? -10.415 5.135 20.921 1.00 88.31 80 MET A C 1
ATOM 598 O O . MET A 1 80 ? -10.636 5.774 21.949 1.00 88.31 80 MET A O 1
ATOM 602 N N . LEU A 1 81 ? -10.090 3.841 20.944 1.00 90.56 81 LEU A N 1
ATOM 603 C CA . LEU A 1 81 ? -9.977 3.062 22.179 1.00 90.56 81 LEU A CA 1
ATOM 604 C C . LEU A 1 81 ? -8.623 3.223 22.880 1.00 90.56 81 LEU A C 1
ATOM 606 O O . LEU A 1 81 ? -8.544 3.030 24.097 1.00 90.56 81 LEU A O 1
ATOM 610 N N . ASN A 1 82 ? -7.587 3.563 22.111 1.00 89.38 82 ASN A N 1
ATOM 611 C CA . ASN A 1 82 ? -6.190 3.639 22.528 1.00 89.38 82 ASN A CA 1
ATOM 612 C C . ASN A 1 82 ? -5.567 4.929 21.952 1.00 89.38 82 ASN A C 1
ATOM 614 O O . ASN A 1 82 ? -4.971 4.898 20.867 1.00 89.38 82 ASN A O 1
ATOM 618 N N . PRO A 1 83 ? -5.729 6.086 22.622 1.00 86.62 83 PRO A N 1
ATOM 619 C CA . PRO A 1 83 ? -5.244 7.370 22.112 1.00 86.62 83 PRO A CA 1
ATOM 620 C C . PRO A 1 83 ? -3.720 7.413 21.912 1.00 86.62 83 PRO A C 1
ATOM 622 O O . PRO A 1 83 ? -3.233 8.195 21.095 1.00 86.62 83 PRO A O 1
ATOM 625 N N . GLU A 1 84 ? -2.964 6.552 22.595 1.00 88.50 84 GLU A N 1
ATOM 626 C CA . GLU A 1 84 ? -1.518 6.379 22.430 1.00 88.50 84 GLU A CA 1
ATOM 627 C C . GLU A 1 84 ? -1.120 5.787 21.067 1.00 88.50 84 GLU A C 1
ATOM 629 O O . GLU A 1 84 ? 0.014 5.956 20.628 1.00 88.50 84 GLU A O 1
ATOM 634 N N . LEU A 1 85 ? -2.050 5.131 20.365 1.00 86.75 85 LEU A N 1
ATOM 635 C CA . LEU A 1 85 ? -1.816 4.504 19.058 1.00 86.75 85 LEU A CA 1
ATOM 636 C C . LEU A 1 85 ? -2.252 5.388 17.882 1.00 86.75 85 LEU A C 1
ATOM 638 O O . LEU A 1 85 ? -2.336 4.927 16.740 1.00 86.75 85 LEU A O 1
ATOM 642 N N . LYS A 1 86 ? -2.533 6.672 18.121 1.00 89.00 86 LYS A N 1
ATOM 643 C CA . LYS A 1 86 ? -2.986 7.586 17.065 1.00 89.00 86 LYS A CA 1
ATOM 644 C C . LYS A 1 86 ? -1.961 7.731 15.934 1.00 89.00 86 LYS A C 1
ATOM 646 O O . LYS A 1 86 ? -2.343 7.715 14.767 1.00 89.00 86 LYS A O 1
ATOM 651 N N . GLU A 1 87 ? -0.671 7.816 16.255 1.00 91.62 87 GLU A N 1
ATOM 652 C CA . GLU A 1 87 ? 0.399 7.913 15.246 1.00 91.62 87 GLU A CA 1
ATOM 653 C C . GLU A 1 87 ? 0.510 6.648 14.386 1.00 91.62 87 GLU A C 1
ATOM 655 O O . GLU A 1 87 ? 0.766 6.726 13.183 1.00 91.62 87 GLU A O 1
ATOM 660 N N . LEU A 1 88 ? 0.219 5.484 14.975 1.00 90.88 88 LEU A N 1
ATOM 661 C CA . LEU A 1 88 ? 0.199 4.205 14.269 1.00 90.88 88 LEU A CA 1
ATOM 662 C C . LEU A 1 88 ? -0.851 4.201 13.148 1.00 90.88 88 LEU A C 1
ATOM 664 O O . LEU A 1 88 ? -0.616 3.647 12.077 1.00 90.88 88 LEU A O 1
ATOM 668 N N . THR A 1 89 ? -1.986 4.872 13.355 1.00 91.88 89 THR A N 1
ATOM 669 C CA . THR A 1 89 ? -3.030 5.016 12.325 1.00 91.88 89 THR A CA 1
ATOM 670 C C . THR A 1 89 ? -2.522 5.782 11.107 1.00 91.88 89 THR A C 1
ATOM 672 O O . THR A 1 89 ? -2.762 5.362 9.975 1.00 91.88 89 THR A O 1
ATOM 675 N N . THR A 1 90 ? -1.768 6.862 11.322 1.00 92.69 90 THR A N 1
ATOM 676 C CA . THR A 1 90 ? -1.140 7.625 10.234 1.00 92.69 90 THR A CA 1
ATOM 677 C C . THR A 1 90 ? -0.107 6.782 9.487 1.00 92.69 90 THR A C 1
ATOM 679 O O . THR A 1 90 ? -0.106 6.778 8.256 1.00 92.69 90 THR A O 1
ATOM 682 N N . LEU A 1 91 ? 0.724 6.021 10.211 1.00 94.75 91 LEU A N 1
ATOM 683 C CA . LEU A 1 91 ? 1.719 5.125 9.613 1.00 94.75 91 LEU A CA 1
ATOM 684 C C . LEU A 1 91 ? 1.066 4.100 8.675 1.00 94.75 91 LEU A C 1
ATOM 686 O O . LEU A 1 91 ? 1.450 3.993 7.511 1.00 94.75 91 LEU A O 1
ATOM 690 N N . PHE A 1 92 ? 0.042 3.386 9.148 1.00 94.75 92 PHE A N 1
ATOM 691 C CA . PHE A 1 92 ? -0.657 2.399 8.321 1.00 94.75 92 PHE A CA 1
ATOM 692 C C . PHE A 1 92 ? -1.437 3.028 7.163 1.00 94.75 92 PHE A C 1
ATOM 694 O O . PHE A 1 92 ? -1.520 2.417 6.099 1.00 94.75 92 PHE A O 1
ATOM 701 N N . GLY A 1 93 ? -1.957 4.250 7.319 1.00 94.12 93 GLY A N 1
ATOM 702 C CA . GLY A 1 93 ? -2.552 5.000 6.207 1.00 94.12 93 GLY A CA 1
ATOM 703 C C . GLY A 1 93 ? -1.543 5.307 5.092 1.00 94.12 93 GLY A C 1
ATOM 704 O O . GLY A 1 93 ? -1.865 5.185 3.906 1.00 94.12 93 GLY A O 1
ATOM 705 N N . GLY A 1 94 ? -0.303 5.642 5.464 1.00 95.00 94 GLY A N 1
ATOM 706 C CA . GLY A 1 94 ? 0.803 5.814 4.519 1.00 95.00 94 GLY A CA 1
ATOM 707 C C . GLY A 1 94 ? 1.168 4.513 3.801 1.00 95.00 94 GLY A C 1
ATOM 708 O O . GLY A 1 94 ? 1.261 4.498 2.574 1.00 95.00 94 GLY A O 1
ATOM 709 N N . ILE A 1 95 ? 1.291 3.412 4.550 1.00 95.69 95 ILE A N 1
ATOM 710 C CA . ILE A 1 95 ? 1.595 2.082 3.995 1.00 95.69 95 ILE A CA 1
ATOM 711 C C . ILE A 1 95 ? 0.510 1.636 3.005 1.00 95.69 95 ILE A C 1
ATOM 713 O O . ILE A 1 95 ? 0.833 1.229 1.894 1.00 95.69 95 ILE A O 1
ATOM 717 N N . ASP A 1 96 ? -0.773 1.766 3.357 1.00 94.94 96 ASP A N 1
ATOM 718 C CA . ASP A 1 96 ? -1.892 1.407 2.472 1.00 94.94 96 ASP A CA 1
ATOM 719 C C . ASP A 1 96 ? -1.861 2.201 1.156 1.00 94.94 96 ASP A C 1
ATOM 721 O O . ASP A 1 96 ? -2.031 1.645 0.066 1.00 94.94 96 ASP A O 1
ATOM 725 N N . THR A 1 97 ? -1.570 3.501 1.239 1.00 94.81 97 THR A N 1
ATOM 726 C CA . THR A 1 97 ? -1.448 4.364 0.057 1.00 94.81 97 THR A CA 1
ATOM 727 C C . THR A 1 97 ? -0.258 3.959 -0.817 1.00 94.81 97 THR A C 1
ATOM 729 O O . THR A 1 97 ? -0.405 3.853 -2.038 1.00 94.81 97 THR A O 1
ATOM 732 N N . ALA A 1 98 ? 0.894 3.667 -0.208 1.00 94.44 98 ALA A N 1
ATOM 733 C CA . ALA A 1 98 ? 2.082 3.196 -0.916 1.00 94.44 98 ALA A CA 1
ATOM 734 C C . ALA A 1 98 ? 1.826 1.848 -1.611 1.00 94.44 98 ALA A C 1
ATOM 736 O O . ALA A 1 98 ? 2.093 1.706 -2.804 1.00 94.44 98 ALA A O 1
ATOM 737 N N . CYS A 1 99 ? 1.209 0.886 -0.919 1.00 95.25 99 CYS A N 1
ATOM 738 C CA . CYS A 1 99 ? 0.856 -0.411 -1.499 1.00 95.25 99 CYS A CA 1
ATOM 739 C C . CYS A 1 99 ? -0.091 -0.271 -2.699 1.00 95.25 99 CYS A C 1
ATOM 741 O O . CYS A 1 99 ? 0.079 -0.966 -3.702 1.00 95.25 99 CYS A O 1
ATOM 743 N N . LYS A 1 100 ? -1.064 0.647 -2.642 1.00 94.75 100 LYS A N 1
ATOM 744 C CA . LYS A 1 100 ? -1.955 0.941 -3.778 1.00 94.75 100 LYS A CA 1
ATOM 745 C C . LYS A 1 100 ? -1.201 1.556 -4.957 1.00 94.75 100 LYS A C 1
ATOM 747 O O . LYS A 1 100 ? -1.463 1.180 -6.101 1.00 94.75 100 LYS A O 1
ATOM 752 N N . ALA A 1 101 ? -0.268 2.472 -4.696 1.00 92.88 101 ALA A N 1
ATOM 753 C CA . ALA A 1 101 ? 0.569 3.073 -5.731 1.00 92.88 101 ALA A CA 1
ATOM 754 C C . ALA A 1 101 ? 1.449 2.017 -6.420 1.00 92.88 101 ALA A C 1
ATOM 756 O O . ALA A 1 101 ? 1.380 1.878 -7.642 1.00 92.88 101 ALA A O 1
ATOM 757 N N . ILE A 1 102 ? 2.168 1.201 -5.643 1.00 92.31 102 ILE A N 1
ATOM 758 C CA . ILE A 1 102 ? 3.006 0.106 -6.154 1.00 92.31 102 ILE A CA 1
ATOM 759 C C . ILE A 1 102 ? 2.157 -0.896 -6.942 1.00 92.31 102 ILE A C 1
ATOM 761 O O . ILE A 1 102 ? 2.500 -1.244 -8.069 1.00 92.31 102 ILE A O 1
ATOM 765 N N . ALA A 1 103 ? 0.997 -1.312 -6.423 1.00 92.62 103 ALA A N 1
ATOM 766 C CA . ALA A 1 103 ? 0.114 -2.239 -7.130 1.00 92.62 103 ALA A CA 1
ATOM 767 C C . ALA A 1 103 ? -0.346 -1.689 -8.491 1.00 92.62 103 ALA A C 1
ATOM 769 O O . ALA A 1 103 ? -0.443 -2.439 -9.465 1.00 92.62 103 ALA A O 1
ATOM 770 N N . ASN A 1 104 ? -0.614 -0.384 -8.579 1.00 91.06 104 ASN A N 1
ATOM 771 C CA . ASN A 1 104 ? -0.970 0.266 -9.837 1.00 91.06 104 ASN A CA 1
ATOM 772 C C . ASN A 1 104 ? 0.220 0.352 -10.801 1.00 91.06 104 ASN A C 1
ATOM 774 O O . ASN A 1 104 ? 0.038 0.103 -11.995 1.00 91.06 104 ASN A O 1
ATOM 778 N N . LEU A 1 105 ? 1.422 0.655 -10.303 1.00 88.62 105 LEU A N 1
ATOM 779 C CA . LEU A 1 105 ? 2.650 0.674 -11.102 1.00 88.62 105 LEU A CA 1
ATOM 780 C C . LEU A 1 105 ? 2.973 -0.718 -11.651 1.00 88.62 105 LEU A C 1
ATOM 782 O O . LEU A 1 105 ? 3.144 -0.867 -12.858 1.00 88.62 105 LEU A O 1
ATOM 786 N N . VAL A 1 106 ? 2.929 -1.754 -10.812 1.00 90.38 106 VAL A N 1
ATOM 787 C CA . VAL A 1 106 ? 3.172 -3.147 -11.217 1.00 90.38 106 VAL A CA 1
ATOM 788 C C . VAL A 1 106 ? 2.155 -3.605 -12.265 1.00 90.38 106 VAL A C 1
ATOM 790 O O . VAL A 1 106 ? 2.548 -4.153 -13.293 1.00 90.38 106 VAL A O 1
ATOM 793 N N . LYS A 1 107 ? 0.856 -3.332 -12.079 1.00 89.69 107 LYS A N 1
ATOM 794 C CA . LYS A 1 107 ? -0.183 -3.711 -13.060 1.00 89.69 107 LYS A CA 1
ATOM 795 C C . LYS A 1 107 ? -0.025 -3.003 -14.406 1.00 89.69 107 LYS A C 1
ATOM 797 O O . LYS A 1 107 ? -0.337 -3.583 -15.441 1.00 89.69 107 LYS A O 1
ATOM 802 N N . ARG A 1 108 ? 0.432 -1.748 -14.399 1.00 86.94 108 ARG A N 1
ATOM 803 C CA . ARG A 1 108 ? 0.613 -0.936 -15.614 1.00 86.94 108 ARG A CA 1
ATOM 804 C C . ARG A 1 108 ? 1.995 -1.079 -16.239 1.00 86.94 108 ARG A C 1
ATOM 806 O O . ARG A 1 108 ? 2.174 -0.616 -17.360 1.00 86.94 108 ARG A O 1
ATOM 813 N N . SER A 1 109 ? 2.935 -1.722 -15.551 1.00 83.56 109 SER A N 1
ATOM 814 C CA . SER A 1 109 ? 4.320 -1.883 -16.000 1.00 83.56 109 SER A CA 1
ATOM 815 C C . SER A 1 109 ? 4.424 -2.567 -17.363 1.00 83.56 109 SER A C 1
ATOM 817 O O . SER A 1 109 ? 5.274 -2.216 -18.166 1.00 83.56 109 SER A O 1
ATOM 819 N N . GLN A 1 110 ? 3.496 -3.477 -17.670 1.00 81.44 110 GLN A N 1
ATOM 820 C CA . GLN A 1 110 ? 3.451 -4.229 -18.928 1.00 81.44 110 GLN A CA 1
ATOM 821 C C . GLN A 1 110 ? 2.967 -3.401 -20.128 1.00 81.44 110 GLN A C 1
ATOM 823 O O . GLN A 1 110 ? 3.036 -3.866 -21.265 1.00 81.44 110 GLN A O 1
ATOM 828 N N . LEU A 1 111 ? 2.442 -2.194 -19.901 1.00 86.00 111 LEU A N 1
ATOM 829 C CA . LEU A 1 111 ? 1.998 -1.332 -20.989 1.00 86.00 111 LEU A CA 1
ATOM 830 C C . LEU A 1 111 ? 3.219 -0.710 -21.685 1.00 86.00 111 LEU A C 1
ATOM 832 O O . LEU A 1 111 ? 4.112 -0.216 -21.000 1.00 86.00 111 LEU A O 1
ATOM 836 N N . PRO A 1 112 ? 3.235 -0.624 -23.028 1.00 66.94 112 PRO A N 1
ATOM 837 C CA . PRO A 1 112 ? 4.377 -0.100 -23.787 1.00 66.94 112 PRO A CA 1
ATOM 838 C C . PRO A 1 112 ? 4.691 1.381 -23.509 1.00 66.94 112 PRO A C 1
ATOM 840 O O . PRO A 1 112 ? 5.753 1.861 -23.879 1.00 66.94 112 PRO A O 1
ATOM 843 N N . ALA A 1 113 ? 3.780 2.102 -22.848 1.00 67.75 113 ALA A N 1
ATOM 844 C CA . ALA A 1 113 ? 3.969 3.479 -22.396 1.00 67.75 113 ALA A CA 1
ATOM 845 C C . ALA A 1 113 ? 4.500 3.593 -20.950 1.00 67.75 113 ALA A C 1
ATOM 847 O O . ALA A 1 113 ? 4.574 4.699 -20.418 1.00 67.75 113 ALA A O 1
ATOM 848 N N . SER A 1 114 ? 4.800 2.480 -20.270 1.00 72.56 114 SER A N 1
ATOM 849 C CA . SER A 1 114 ? 5.334 2.493 -18.907 1.00 72.56 114 SER A CA 1
ATOM 850 C C . SER A 1 114 ? 6.856 2.358 -18.910 1.00 72.56 114 SER A C 1
ATOM 852 O O . SER A 1 114 ? 7.399 1.343 -19.331 1.00 72.56 114 SER A O 1
ATOM 854 N N . GLU A 1 115 ? 7.551 3.356 -18.364 1.00 75.81 115 GLU A N 1
ATOM 855 C CA . GLU A 1 115 ? 9.016 3.346 -18.207 1.00 75.81 115 GLU A CA 1
ATOM 856 C C . GLU A 1 115 ? 9.4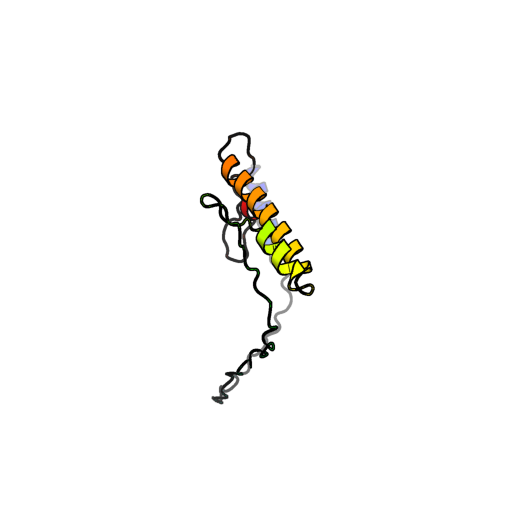95 2.573 -16.962 1.00 75.81 115 GLU A C 1
ATOM 858 O O . GLU A 1 115 ? 10.676 2.611 -16.615 1.00 75.81 115 GLU A O 1
ATOM 863 N N . THR A 1 116 ? 8.579 1.880 -16.274 1.00 74.38 116 THR A N 1
ATOM 864 C CA . THR A 1 116 ? 8.847 1.197 -14.997 1.00 74.38 116 THR A CA 1
ATOM 865 C C . THR A 1 116 ? 9.525 -0.162 -15.152 1.00 74.38 116 THR A C 1
ATOM 867 O O . THR A 1 116 ? 10.136 -0.647 -14.204 1.00 74.38 116 THR A O 1
ATOM 870 N N . LEU A 1 117 ? 9.467 -0.785 -16.332 1.00 76.44 117 LEU A N 1
ATOM 871 C CA . LEU A 1 117 ? 10.201 -2.022 -16.598 1.00 76.44 117 LEU A CA 1
ATOM 872 C C . LEU A 1 117 ? 11.657 -1.737 -16.990 1.00 76.44 117 LEU A C 1
ATOM 874 O O . LEU A 1 117 ? 11.969 -0.756 -17.666 1.00 76.44 117 LEU A O 1
ATOM 878 N N . GLY A 1 118 ? 12.544 -2.651 -16.597 1.00 81.44 118 GLY A N 1
ATOM 879 C CA . GLY A 1 118 ? 13.965 -2.626 -16.933 1.00 81.44 118 GLY A CA 1
ATOM 880 C C . GLY A 1 118 ? 14.876 -2.433 -15.724 1.00 81.44 118 GLY A C 1
ATOM 881 O O . GLY A 1 118 ? 14.427 -2.324 -14.581 1.00 81.44 118 GLY A O 1
ATOM 882 N N . TYR A 1 119 ? 16.174 -2.418 -16.008 1.00 82.38 119 TYR A N 1
ATOM 883 C CA . TYR A 1 119 ? 17.212 -2.158 -15.021 1.00 82.38 119 TYR A CA 1
ATOM 884 C C . TYR A 1 119 ? 17.388 -0.658 -14.814 1.00 82.38 119 TYR A C 1
ATOM 886 O O . TYR A 1 119 ? 17.248 0.136 -15.749 1.00 82.38 119 TYR A O 1
ATOM 894 N N . GLU A 1 120 ? 17.678 -0.279 -13.579 1.00 80.12 120 GLU A N 1
ATOM 895 C CA . GLU A 1 120 ? 18.037 1.089 -13.220 1.00 80.12 120 GLU A CA 1
ATOM 896 C C . GLU A 1 120 ? 19.505 1.391 -13.579 1.00 80.12 120 GLU A C 1
ATOM 898 O O . GLU A 1 120 ? 19.855 2.532 -13.859 1.00 80.12 120 GLU A O 1
ATOM 903 N N . GLY A 1 121 ? 20.348 0.352 -13.652 1.00 80.25 121 GLY A N 1
ATOM 904 C CA . GLY A 1 121 ? 21.781 0.468 -13.944 1.00 80.25 121 GLY A CA 1
ATOM 905 C C . GLY A 1 121 ? 22.669 0.549 -12.699 1.00 80.25 121 GLY A C 1
ATOM 906 O O . GLY A 1 121 ? 23.882 0.687 -12.834 1.00 80.25 121 GLY A O 1
ATOM 907 N N . ASN A 1 122 ? 22.076 0.426 -11.510 1.00 81.88 122 ASN A N 1
ATOM 908 C CA . ASN A 1 122 ? 22.769 0.290 -10.234 1.00 81.88 122 ASN A CA 1
ATOM 909 C C . ASN A 1 122 ? 22.798 -1.177 -9.780 1.00 81.88 122 ASN A C 1
ATOM 911 O O . ASN A 1 122 ? 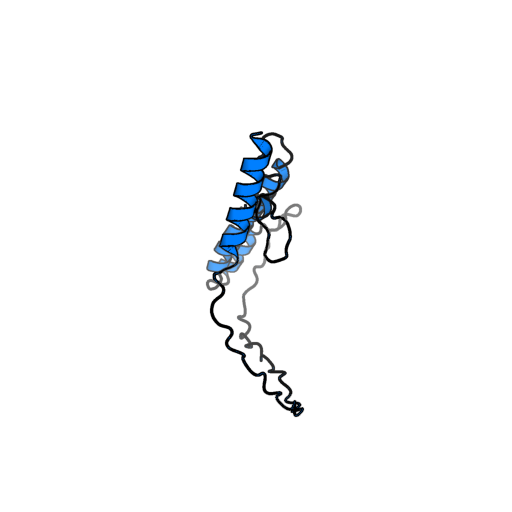21.988 -1.996 -10.216 1.00 81.88 122 ASN A O 1
ATOM 915 N N . ILE A 1 123 ? 23.743 -1.502 -8.898 1.00 85.12 123 ILE A N 1
ATOM 916 C CA . ILE A 1 123 ? 23.910 -2.839 -8.318 1.00 85.12 123 ILE A CA 1
ATOM 917 C C . ILE A 1 123 ? 23.644 -2.733 -6.817 1.00 85.12 123 ILE A C 1
ATOM 919 O O . ILE A 1 123 ? 24.223 -1.874 -6.145 1.00 85.12 123 ILE A O 1
ATOM 923 N N . ASN A 1 124 ? 22.777 -3.599 -6.290 1.00 84.44 124 ASN A N 1
ATOM 924 C CA . ASN A 1 124 ? 22.447 -3.624 -4.867 1.00 84.44 124 ASN A CA 1
ATOM 925 C C . ASN A 1 124 ? 23.637 -4.134 -4.031 1.00 84.44 124 ASN A C 1
ATOM 927 O O . ASN A 1 124 ? 24.558 -4.770 -4.549 1.00 84.4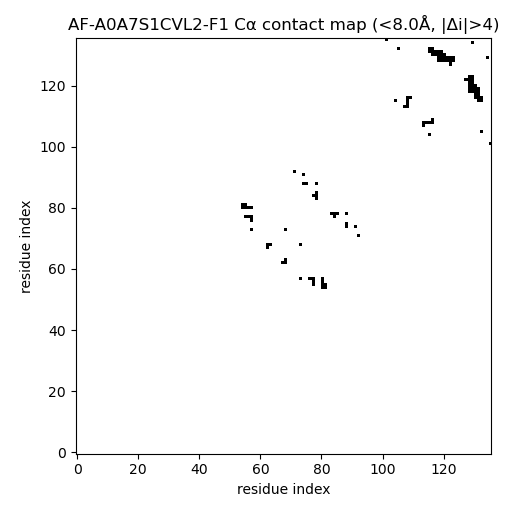4 124 ASN A O 1
ATOM 931 N N . VAL A 1 125 ? 23.605 -3.942 -2.709 1.00 86.88 125 VAL A N 1
ATOM 932 C CA . VAL A 1 125 ? 24.684 -4.418 -1.814 1.00 86.88 125 VAL A CA 1
ATOM 933 C C . VAL A 1 125 ? 24.846 -5.949 -1.818 1.00 86.88 125 VAL A C 1
ATOM 935 O O . VAL A 1 125 ? 25.883 -6.465 -1.408 1.00 86.88 125 VAL A O 1
ATOM 938 N N . GLN A 1 126 ? 23.844 -6.675 -2.317 1.00 81.12 126 GLN A N 1
ATOM 939 C CA . GLN A 1 126 ? 23.815 -8.125 -2.514 1.00 81.12 126 GLN A CA 1
ATOM 940 C C . GLN A 1 126 ? 24.383 -8.575 -3.877 1.00 81.12 126 GLN A C 1
ATOM 942 O O . GLN A 1 126 ? 24.492 -9.777 -4.112 1.00 81.12 126 GLN A O 1
ATOM 947 N N . GLY A 1 127 ? 24.756 -7.646 -4.768 1.00 85.31 127 GLY A N 1
ATOM 948 C CA . GLY A 1 127 ? 25.321 -7.949 -6.090 1.00 85.31 127 GLY A CA 1
ATOM 949 C C . GLY A 1 127 ? 24.294 -8.235 -7.194 1.00 85.31 127 GLY A C 1
ATOM 950 O O . GLY A 1 127 ? 24.674 -8.726 -8.253 1.00 85.31 127 GLY A O 1
ATOM 951 N N . GLU A 1 128 ? 23.011 -7.955 -6.960 1.00 86.12 128 GLU A N 1
ATOM 952 C CA . GLU A 1 128 ? 21.946 -8.052 -7.968 1.00 86.12 128 GLU A CA 1
ATOM 953 C C . GLU A 1 128 ? 21.785 -6.743 -8.753 1.00 86.12 128 GLU A C 1
ATOM 955 O O . GLU A 1 128 ? 21.931 -5.651 -8.196 1.00 86.12 128 GLU A O 1
ATOM 960 N N . ASP A 1 129 ? 21.455 -6.857 -10.041 1.00 85.94 129 ASP A N 1
ATOM 961 C CA . ASP A 1 129 ? 21.106 -5.703 -10.869 1.00 85.94 129 ASP A CA 1
ATOM 962 C C . ASP A 1 129 ? 19.763 -5.115 -10.409 1.00 85.94 129 ASP A C 1
ATOM 964 O O . ASP A 1 129 ? 18.727 -5.791 -10.443 1.00 85.94 129 ASP A O 1
ATOM 968 N N . GLN A 1 130 ? 19.770 -3.840 -10.025 1.00 85.38 130 GLN A N 1
ATOM 969 C CA . GLN A 1 130 ? 18.610 -3.138 -9.483 1.00 85.38 130 GLN A CA 1
ATOM 970 C C . GLN A 1 130 ? 17.563 -2.885 -10.570 1.00 85.38 130 GLN A C 1
ATOM 972 O O . GLN A 1 130 ? 17.871 -2.355 -11.649 1.00 85.38 130 GLN A O 1
ATOM 977 N N . LYS A 1 131 ? 16.304 -3.248 -10.309 1.00 88.56 131 LYS A N 1
ATOM 978 C CA . LYS A 1 131 ? 15.199 -2.924 -11.218 1.00 88.56 131 LYS A CA 1
ATOM 979 C C . LYS A 1 131 ? 14.675 -1.533 -10.900 1.00 88.56 131 LYS A C 1
ATOM 981 O O . LYS A 1 131 ? 14.663 -1.099 -9.754 1.00 88.56 131 LYS A O 1
ATOM 986 N N . LYS A 1 132 ? 14.146 -0.851 -11.915 1.00 84.44 132 LYS A N 1
ATOM 987 C CA . LYS A 1 132 ? 13.543 0.480 -11.732 1.00 84.44 132 LYS A CA 1
ATOM 988 C C . LYS A 1 132 ? 12.382 0.472 -10.730 1.00 84.44 132 LYS A C 1
ATOM 990 O O . LYS A 1 132 ? 12.225 1.423 -9.980 1.00 84.44 132 LYS A O 1
ATOM 995 N N . LEU A 1 133 ? 11.598 -0.608 -10.696 1.00 85.94 133 LEU A N 1
ATOM 996 C CA . LEU A 1 133 ? 10.529 -0.799 -9.708 1.00 85.94 133 LEU A CA 1
ATOM 997 C C . LEU A 1 133 ? 11.031 -1.029 -8.278 1.00 85.94 133 LEU A C 1
ATOM 999 O O . LEU A 1 133 ? 10.235 -0.886 -7.365 1.00 85.94 133 LEU A O 1
ATOM 1003 N N . ASP A 1 134 ? 12.298 -1.392 -8.073 1.00 85.44 134 ASP A N 1
ATOM 1004 C CA . ASP A 1 134 ? 12.839 -1.575 -6.720 1.00 85.44 134 ASP A CA 1
ATOM 1005 C C . ASP A 1 134 ? 13.189 -0.221 -6.077 1.00 85.44 134 ASP A C 1
ATOM 1007 O O . ASP A 1 134 ? 13.287 -0.116 -4.857 1.00 85.44 134 ASP A O 1
ATOM 1011 N N . VAL A 1 135 ? 13.392 0.815 -6.900 1.00 85.56 135 VAL A N 1
ATOM 1012 C CA . VAL A 1 135 ? 13.693 2.188 -6.459 1.00 85.56 135 VAL A CA 1
ATOM 1013 C C . VAL A 1 135 ? 12.444 3.023 -6.231 1.00 85.56 135 VAL A C 1
ATOM 1015 O O . VAL A 1 135 ? 12.445 3.898 -5.366 1.00 85.56 135 VAL A O 1
ATOM 1018 N N . ILE A 1 136 ? 11.411 2.783 -7.037 1.00 82.69 136 ILE A N 1
ATOM 1019 C CA . ILE A 1 136 ? 10.138 3.512 -7.013 1.00 82.69 136 ILE A CA 1
ATOM 1020 C C . ILE A 1 136 ? 9.238 2.971 -5.902 1.00 82.69 136 ILE A C 1
ATOM 1022 O O . ILE A 1 136 ? 8.695 3.806 -5.144 1.00 82.69 136 ILE A O 1
#

InterPro domains:
  IPR033391 Fructose-1-6-bisphosphatase class I, N-terminal [PF00316] (70-136)

Sequence (136 aa):
QESKEQQDLKMRVALVFIALVGSTSAFTVSKPAFQGSSSSLFATLEAPSMSRAKTKAPVFDEVCETTGVTLTRFMVEVAMLNPELKELTTLFGGIDTACKAIANLVKRSQLPASETLGYEGNINVQGEDQKKLDVI

Radius of gyration: 31.72 Å; Cα contacts (8 Å, |Δi|>4): 59; chains: 1; bounding box: 79×29×72 Å

Solvent-accessible surface area (backbone atoms only — not comparable to full-atom values): 8937 Å² total; per-residue (Å²): 121,70,73,59,57,57,50,52,51,53,54,51,57,60,61,63,72,70,77,78,80,82,80,89,77,85,79,81,81,78,80,78,81,85,72,88,72,90,69,83,80,73,74,76,75,73,68,79,78,67,74,76,73,84,72,56,80,73,82,78,90,85,61,48,91,90,72,48,76,49,70,69,60,52,37,52,47,35,25,72,63,29,68,90,45,44,66,56,38,55,53,52,53,51,50,53,53,48,53,53,51,50,54,50,48,63,71,44,29,83,41,95,88,39,84,48,60,56,71,63,82,49,67,44,100,87,73,45,80,32,39,37,63,79,76,106

Organism: Cyclophora tenuis (NCBI:txid216820)